Protein AF-0000000070182752 (afdb_homodimer)

Sequence (176 aa):
MNLAELREEIETIDREIVEKIAQRTYVADTIAQVKSEKGLPTTDEQQEQAVMDRAGDNAEQFDVDANLVKAVFRLLIELNKVEQRESRMNLAELREEIETIDREIVEKIAQRTYVADTIAQVKSEKGLPTTDEQQEQAVMDRAGDNAEQFDVDANLVKAVFRLLIELNKVEQRESR

Foldseek 3Di:
DDPVVVVVVVVVVVVVVVVVLVVVLVVLVVVLVVCVVVVHDSDDPVVLVVVLVVQQVVCVVVVHDSVVSSVVSVVSVVVSSVVSVVVD/DDPVVVVVVVVVVVVVVVVVLVVVLVVLLVVLVVCVVVVHDSDDPVVLVVVLVVQQVVCVVVVHDSVVSSVVSVVSVVVSSVVSVVVD

Solvent-accessible surface area (backbone atoms only — not comparable to full-atom values): 9503 Å² total; per-residue (Å²): 133,55,72,69,58,50,50,50,50,44,52,54,40,50,49,53,38,50,50,37,51,29,52,41,50,51,5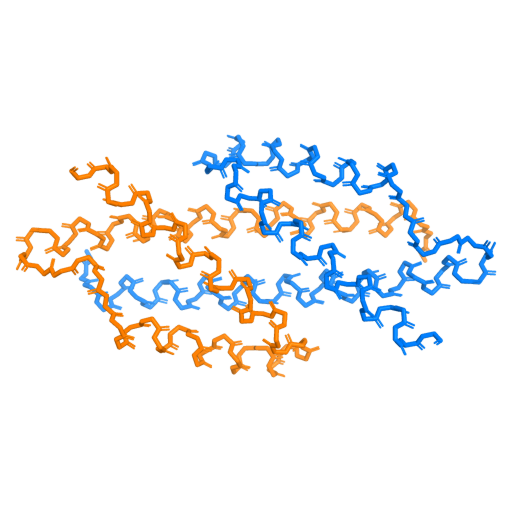1,52,51,50,50,46,52,55,26,54,75,69,72,42,68,85,75,50,68,68,57,51,49,50,51,48,52,47,34,39,54,45,15,59,75,55,71,35,61,39,68,60,42,37,52,49,51,52,48,53,54,51,55,50,50,53,50,54,57,67,73,101,134,52,72,70,58,51,50,50,50,45,51,53,39,50,49,52,40,50,48,38,51,31,51,40,49,52,51,51,52,51,49,46,50,54,26,52,76,69,73,43,68,84,75,48,71,68,59,52,49,51,51,47,52,48,35,38,54,45,16,59,74,55,72,35,62,37,67,61,44,37,52,49,50,52,50,53,54,51,55,50,50,54,52,53,57,68,72,99

Radius of gyration: 17.12 Å; Cα contacts (8 Å, |Δi|>4): 154; chains: 2; bounding box: 24×56×33 Å

Nearest PDB structures (foldseek):
  5vht-assembly1_B  TM=9.369E-01  e=2.497E-04  Escherichia coli K-12
  3rmi-assembly1_A-2  TM=9.359E-01  e=8.567E-03  Bartonella henselae str. Houston-1
  2gtv-assembly1_X  TM=7.267E-01  e=3.426E-03  Methanocaldococcus jannaschii
  8pni-assembly1_B  TM=8.520E-01  e=2.442E-02  Pseudomonas aeruginosa
  8cq6-assembly1_A  TM=9.284E-01  e=4.123E-02  Duganella sacchari

Organism: NCBI:txid2841257

Secondary structure (DSSP, 8-state):
--HHHHHHHHHHHHHHHHHHHHHHHHHHHHHHHHHHHHT--S--HHHHHHHHHHHHHHHHHTT--HHHHHHHHHHHHHHHHHHHHHH-/--HHHHHHHHHHHHHHHHHHHHHHHHHHHHHHHHHHHHT--S--HHHHHHHHHHHHHHHHHTT--HHHHHHHHHHHHHHHHHHHHHH-

InterPro domains:
  IPR002701 Chorismate mutase II, prokaryotic-type [PF01817] (6-84)
  IPR002701 Chorismate mutase II, prokaryotic-type [PS51168] (1-88)
  IPR002701 Chorismate mutase II, prokaryotic-type [SM00830] (7-87)
  IPR036263 Chorismate mutase type II superfamily [SSF48600] (2-86)
  IPR036979 Chorismate mutase domain superfamily [G3DSA:1.20.59.10] (1-88)
  IPR051331 Chorismate mutase-related enzymes [PTHR38041] (2-86)

Structure (mmCIF, N/CA/C/O backbone):
data_AF-0000000070182752-model_v1
#
loop_
_entity.id
_entity.type
_entity.pdbx_description
1 polymer 'Chorismate mutase'
#
loop_
_atom_site.group_PDB
_atom_site.id
_atom_site.type_symbol
_atom_site.label_atom_id
_atom_site.label_alt_id
_atom_site.label_comp_id
_atom_site.label_asym_id
_atom_site.label_entity_id
_atom_site.label_seq_id
_atom_site.pdbx_PDB_ins_code
_atom_site.Cartn_x
_atom_site.Cartn_y
_atom_site.Cartn_z
_atom_site.occupancy
_atom_site.B_iso_or_equiv
_atom_site.auth_seq_id
_atom_site.auth_comp_id
_atom_site.auth_asym_id
_atom_site.auth_atom_id
_atom_site.pdbx_PDB_model_num
ATOM 1 N N . MET A 1 1 ? 9.375 22.906 7.086 1 80.38 1 MET A N 1
ATOM 2 C CA . MET A 1 1 ? 8.844 22.547 5.773 1 80.38 1 MET A CA 1
ATOM 3 C C . MET A 1 1 ? 7.457 23.141 5.566 1 80.38 1 MET A C 1
ATOM 5 O O . MET A 1 1 ? 6.688 23.281 6.52 1 80.38 1 MET A O 1
ATOM 9 N N . ASN A 1 2 ? 7.246 23.562 4.332 1 93.12 2 ASN A N 1
ATOM 10 C CA . ASN A 1 2 ? 5.918 24.109 4.066 1 93.12 2 ASN A CA 1
ATOM 11 C C . ASN A 1 2 ? 4.996 23.047 3.455 1 93.12 2 ASN A C 1
ATOM 13 O O . ASN A 1 2 ? 5.41 21.922 3.229 1 93.12 2 ASN A O 1
ATOM 17 N N . LEU A 1 3 ? 3.781 23.422 3.299 1 95.81 3 LEU A N 1
ATOM 18 C CA . LEU A 1 3 ? 2.74 22.5 2.873 1 95.81 3 LEU A CA 1
ATOM 19 C C . LEU A 1 3 ? 3.074 21.891 1.514 1 95.81 3 LEU A C 1
ATOM 21 O O . LEU A 1 3 ? 2.912 20.688 1.309 1 95.81 3 LEU A O 1
ATOM 25 N N . ALA A 1 4 ? 3.627 22.672 0.62 1 96.06 4 ALA A N 1
ATOM 26 C CA . ALA A 1 4 ? 3.975 22.219 -0.723 1 96.06 4 ALA A CA 1
ATOM 27 C C . ALA A 1 4 ? 5.082 21.172 -0.674 1 96.06 4 ALA A C 1
ATOM 29 O O . ALA A 1 4 ? 5.035 20.172 -1.401 1 96.06 4 ALA A O 1
ATOM 30 N N . GLU A 1 5 ? 6.039 21.359 0.149 1 97.94 5 GLU A N 1
ATOM 31 C CA . GLU A 1 5 ? 7.152 20.422 0.312 1 97.94 5 GLU A CA 1
ATOM 32 C C . GLU A 1 5 ? 6.684 19.094 0.902 1 97.94 5 GLU A C 1
ATOM 34 O O . GLU A 1 5 ? 7.164 18.031 0.506 1 97.94 5 GLU A O 1
ATOM 39 N N . LEU A 1 6 ? 5.766 19.156 1.803 1 98.12 6 LEU A N 1
ATOM 40 C CA . LEU A 1 6 ? 5.219 17.953 2.424 1 98.12 6 LEU A CA 1
ATOM 41 C C . LEU A 1 6 ? 4.398 17.156 1.42 1 98.12 6 LEU A C 1
ATOM 43 O O . LEU A 1 6 ? 4.477 15.922 1.395 1 98.12 6 LEU A O 1
ATOM 47 N N . ARG A 1 7 ? 3.727 17.875 0.6 1 97.81 7 ARG A N 1
ATOM 48 C CA . ARG A 1 7 ? 2.945 17.203 -0.433 1 97.81 7 ARG A CA 1
ATOM 49 C C . ARG A 1 7 ? 3.855 16.531 -1.454 1 97.81 7 ARG A C 1
ATOM 51 O O . ARG A 1 7 ?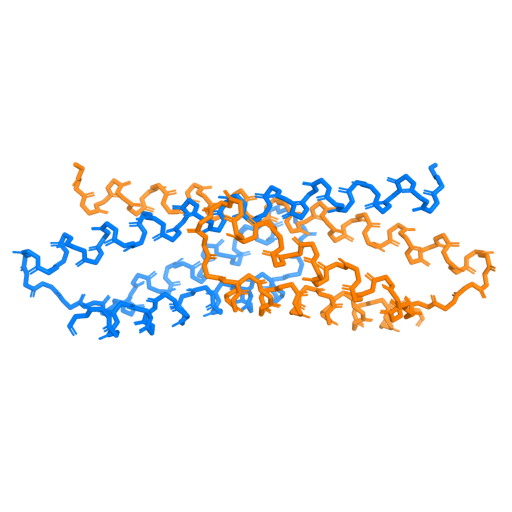 3.543 15.445 -1.948 1 97.81 7 ARG A O 1
ATOM 58 N N . GLU A 1 8 ? 4.914 17.141 -1.724 1 98.25 8 GLU A N 1
ATOM 59 C CA . GLU A 1 8 ? 5.891 16.531 -2.625 1 98.25 8 GLU A CA 1
ATOM 60 C C . GLU A 1 8 ? 6.48 15.266 -2.021 1 98.25 8 GLU A C 1
ATOM 62 O O . GLU A 1 8 ? 6.738 14.289 -2.736 1 98.25 8 GLU A O 1
ATOM 67 N N . GLU A 1 9 ? 6.699 15.312 -0.763 1 98.5 9 GLU A N 1
ATOM 68 C CA . GLU A 1 9 ? 7.191 14.117 -0.079 1 98.5 9 GLU A CA 1
ATOM 69 C C . GLU A 1 9 ? 6.176 12.984 -0.155 1 98.5 9 GLU A C 1
ATOM 71 O O . GLU A 1 9 ? 6.543 11.836 -0.417 1 98.5 9 GLU A O 1
ATOM 76 N N . ILE A 1 10 ? 4.887 13.297 0.035 1 98.5 10 ILE A N 1
ATOM 77 C CA . ILE A 1 10 ? 3.824 12.305 -0.087 1 98.5 10 ILE A CA 1
ATOM 78 C C . ILE A 1 10 ? 3.811 11.734 -1.504 1 98.5 10 ILE A C 1
ATOM 80 O O . ILE A 1 10 ? 3.662 10.523 -1.691 1 98.5 10 ILE A O 1
ATOM 84 N N . GLU A 1 11 ? 4.031 12.602 -2.473 1 98.62 11 GLU A N 1
ATOM 85 C CA . GLU A 1 11 ? 4.031 12.156 -3.861 1 98.62 11 GLU A CA 1
ATOM 86 C C . GLU A 1 11 ? 5.148 11.148 -4.113 1 98.62 11 GLU A C 1
ATOM 88 O O . GLU A 1 11 ? 4.938 10.141 -4.797 1 98.62 11 GLU A O 1
ATOM 93 N N . THR A 1 12 ? 6.262 11.438 -3.572 1 9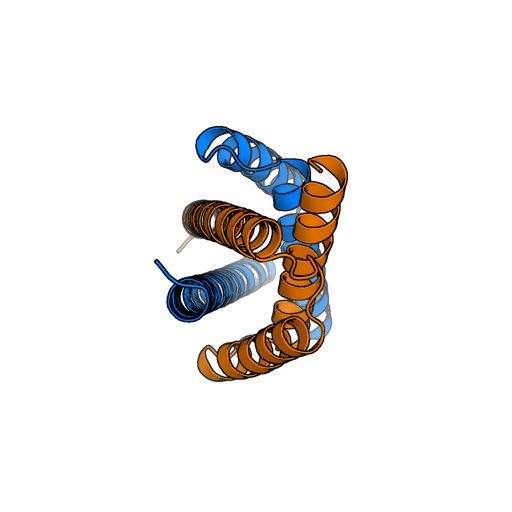8.81 12 THR A N 1
ATOM 94 C CA . THR A 1 12 ? 7.402 10.547 -3.727 1 98.81 12 THR A CA 1
ATOM 95 C C . THR A 1 12 ? 7.133 9.203 -3.051 1 98.81 12 THR A C 1
ATOM 97 O O . THR A 1 12 ? 7.367 8.148 -3.643 1 98.81 12 THR A O 1
ATOM 100 N N . ILE A 1 13 ? 6.617 9.227 -1.879 1 98.81 13 ILE A N 1
ATOM 101 C CA . ILE A 1 13 ? 6.324 8.016 -1.12 1 98.81 13 ILE A CA 1
ATOM 102 C C . ILE A 1 13 ? 5.246 7.211 -1.835 1 98.81 13 ILE A C 1
ATOM 104 O O . ILE A 1 13 ? 5.344 5.984 -1.938 1 98.81 13 ILE A O 1
ATOM 108 N N . ASP A 1 14 ? 4.238 7.934 -2.35 1 98.88 14 ASP A N 1
ATOM 109 C CA . ASP A 1 14 ? 3.15 7.273 -3.062 1 98.88 14 ASP A CA 1
ATOM 110 C C . ASP A 1 14 ? 3.674 6.496 -4.27 1 98.88 14 ASP A C 1
ATOM 112 O O . ASP A 1 14 ? 3.256 5.359 -4.512 1 98.88 14 ASP A O 1
ATOM 116 N N . ARG A 1 15 ? 4.578 7.102 -4.965 1 98.81 15 ARG A N 1
ATOM 117 C CA . ARG A 1 15 ? 5.164 6.43 -6.121 1 98.81 15 ARG A CA 1
ATOM 118 C C . ARG A 1 15 ? 5.902 5.164 -5.707 1 98.81 15 ARG A C 1
ATOM 120 O O . ARG A 1 15 ? 5.797 4.133 -6.371 1 98.81 15 ARG A O 1
ATOM 127 N N . GLU A 1 16 ? 6.574 5.219 -4.633 1 98.88 16 GLU A N 1
ATOM 128 C CA . GLU A 1 16 ? 7.32 4.07 -4.129 1 98.88 16 GLU A CA 1
ATOM 129 C C . GLU A 1 16 ? 6.383 2.955 -3.684 1 98.88 16 GLU A C 1
ATOM 131 O O . GLU A 1 16 ? 6.672 1.774 -3.881 1 98.88 16 GLU A O 1
ATOM 136 N N . ILE A 1 17 ? 5.273 3.348 -3.094 1 98.88 17 ILE A N 1
ATOM 137 C CA . ILE A 1 17 ? 4.277 2.365 -2.68 1 98.88 17 ILE A CA 1
ATOM 138 C C . ILE A 1 17 ? 3.729 1.638 -3.904 1 98.88 17 ILE A C 1
ATOM 140 O O . ILE A 1 17 ? 3.643 0.408 -3.918 1 98.88 17 ILE A O 1
ATOM 144 N N . VAL A 1 18 ? 3.426 2.381 -4.945 1 98.88 18 VAL A N 1
ATOM 145 C CA . VAL A 1 18 ? 2.877 1.771 -6.152 1 98.88 18 VAL A CA 1
ATOM 146 C C . VAL A 1 18 ? 3.912 0.841 -6.777 1 98.88 18 VAL A C 1
ATOM 148 O O . VAL A 1 18 ? 3.572 -0.241 -7.262 1 98.88 18 VAL A O 1
ATOM 151 N N . GLU A 1 19 ? 5.18 1.271 -6.766 1 98.88 19 GLU A N 1
ATOM 152 C CA . GLU A 1 19 ? 6.258 0.435 -7.281 1 98.88 19 GLU A CA 1
ATOM 153 C C . GLU A 1 19 ? 6.324 -0.9 -6.543 1 98.88 19 GLU A C 1
ATOM 155 O O . GLU A 1 19 ? 6.473 -1.953 -7.168 1 98.88 19 GLU A O 1
ATOM 160 N N . LYS A 1 20 ? 6.18 -0.881 -5.246 1 98.81 20 LYS A N 1
ATOM 161 C CA . LYS A 1 20 ? 6.227 -2.104 -4.449 1 98.81 20 LYS A CA 1
ATOM 162 C C . LYS A 1 20 ? 4.984 -2.959 -4.684 1 98.81 20 LYS A C 1
ATOM 164 O O . LYS A 1 20 ? 5.07 -4.188 -4.73 1 98.81 20 LYS A O 1
ATOM 169 N N . ILE A 1 21 ? 3.846 -2.318 -4.898 1 98.69 21 ILE A N 1
ATOM 170 C CA . ILE A 1 21 ? 2.619 -3.051 -5.195 1 98.69 21 ILE A CA 1
ATOM 171 C C . ILE A 1 21 ? 2.758 -3.766 -6.539 1 98.69 21 ILE A C 1
ATOM 173 O O . ILE A 1 21 ? 2.328 -4.91 -6.688 1 98.69 21 ILE A O 1
ATOM 177 N N . ALA A 1 22 ? 3.387 -3.09 -7.473 1 98.38 22 ALA A N 1
ATOM 178 C CA . ALA A 1 22 ? 3.625 -3.695 -8.781 1 98.38 22 ALA A CA 1
ATOM 179 C C . ALA A 1 22 ? 4.551 -4.902 -8.664 1 98.38 22 ALA A C 1
ATOM 181 O O . ALA A 1 22 ? 4.281 -5.957 -9.25 1 98.38 22 ALA A O 1
ATOM 182 N N . GLN A 1 23 ? 5.605 -4.727 -7.91 1 98.5 23 GLN A N 1
ATOM 183 C CA . GLN A 1 23 ? 6.527 -5.832 -7.68 1 98.5 23 GLN A CA 1
ATOM 184 C C . GLN A 1 23 ? 5.82 -7.008 -7.016 1 98.5 23 GLN A C 1
ATOM 186 O O . GLN A 1 23 ? 5.996 -8.156 -7.43 1 98.5 23 GLN A O 1
ATOM 191 N N . ARG A 1 24 ? 5.031 -6.723 -6.055 1 98.38 24 ARG A N 1
ATOM 192 C CA . ARG A 1 24 ? 4.293 -7.766 -5.344 1 98.38 24 ARG A CA 1
ATOM 193 C C . ARG A 1 24 ? 3.35 -8.5 -6.285 1 98.38 24 ARG A C 1
ATOM 195 O O . ARG A 1 24 ? 3.221 -9.727 -6.207 1 98.38 24 ARG A O 1
ATOM 202 N N . THR A 1 25 ? 2.674 -7.73 -7.031 1 97.25 25 THR A N 1
ATOM 203 C CA . THR A 1 25 ? 1.725 -8.305 -7.984 1 97.25 25 THR A CA 1
ATOM 204 C C . THR A 1 25 ? 2.43 -9.242 -8.953 1 97.25 25 THR A C 1
ATOM 206 O O . THR A 1 25 ? 1.927 -10.328 -9.25 1 97.25 25 THR A O 1
ATOM 209 N N . TYR A 1 26 ? 3.561 -8.805 -9.406 1 97 26 TYR A N 1
ATOM 210 C CA . TYR A 1 26 ? 4.344 -9.633 -10.312 1 97 26 TYR A CA 1
ATOM 211 C C . TYR A 1 26 ? 4.734 -10.945 -9.656 1 97 26 TYR A C 1
ATOM 213 O O . TYR A 1 26 ? 4.566 -12.023 -10.242 1 97 26 TYR A O 1
ATOM 221 N N . VAL A 1 27 ? 5.234 -10.891 -8.492 1 97.94 27 VAL A N 1
ATOM 222 C CA . VAL A 1 27 ? 5.656 -12.086 -7.77 1 97.94 27 VAL A CA 1
ATOM 223 C C . VAL A 1 27 ? 4.441 -12.961 -7.469 1 97.94 27 VAL A C 1
ATOM 225 O O . VAL A 1 27 ? 4.512 -14.188 -7.582 1 97.94 27 VAL A O 1
ATOM 228 N N . ALA A 1 28 ? 3.346 -12.391 -7.086 1 96.88 28 ALA A N 1
ATOM 229 C CA . ALA A 1 28 ? 2.119 -13.133 -6.809 1 96.88 28 ALA A CA 1
ATOM 230 C C . ALA A 1 28 ? 1.632 -13.867 -8.047 1 96.88 28 ALA A C 1
ATOM 232 O O . ALA A 1 28 ? 1.176 -15.016 -7.961 1 96.88 28 ALA A O 1
ATOM 233 N N . ASP A 1 29 ? 1.749 -13.234 -9.172 1 95.31 29 ASP A N 1
ATOM 234 C CA . ASP A 1 29 ? 1.388 -13.883 -10.43 1 95.31 29 ASP A CA 1
ATOM 235 C C . ASP A 1 29 ? 2.283 -15.086 -10.711 1 95.31 29 ASP A C 1
ATOM 237 O O . ASP A 1 29 ? 1.812 -16.109 -11.195 1 95.31 29 ASP A O 1
ATOM 241 N N . THR A 1 30 ? 3.541 -14.906 -10.406 1 96.75 30 THR A N 1
ATOM 242 C CA . THR A 1 30 ? 4.484 -16 -10.578 1 96.75 30 THR A CA 1
ATOM 243 C C . THR A 1 30 ? 4.133 -17.156 -9.656 1 96.75 30 THR A C 1
ATOM 245 O O . THR A 1 30 ? 4.207 -18.328 -10.055 1 96.75 30 THR A O 1
ATOM 248 N N . ILE A 1 31 ? 3.711 -16.875 -8.469 1 97 31 ILE A N 1
ATOM 249 C CA . ILE A 1 31 ? 3.285 -17.906 -7.52 1 97 31 ILE A CA 1
ATOM 250 C C . ILE A 1 31 ? 2.074 -18.641 -8.07 1 97 31 ILE A C 1
ATOM 252 O O . ILE A 1 31 ? 2.014 -19.875 -8.008 1 97 31 ILE A O 1
ATOM 256 N N . ALA A 1 32 ? 1.146 -17.953 -8.625 1 95 32 ALA A N 1
ATOM 257 C CA . ALA A 1 32 ? -0.046 -18.547 -9.211 1 95 32 ALA A CA 1
ATOM 258 C C . ALA A 1 32 ? 0.326 -19.531 -10.32 1 95 32 ALA A C 1
ATOM 260 O O . ALA A 1 32 ? -0.25 -20.609 -10.422 1 95 32 ALA A O 1
ATOM 261 N N . GLN A 1 33 ? 1.313 -19.141 -11.094 1 94.94 33 GLN A N 1
ATOM 262 C CA . GLN A 1 33 ? 1.767 -19.984 -12.195 1 94.94 33 GLN A CA 1
ATOM 263 C C . GLN A 1 33 ? 2.424 -21.266 -11.672 1 94.94 33 GLN A C 1
ATOM 265 O O . GLN A 1 33 ? 2.168 -22.359 -12.188 1 94.94 33 GLN A O 1
ATOM 270 N N . VAL A 1 34 ? 3.248 -21.078 -10.727 1 95.69 34 VAL A N 1
ATOM 271 C CA . VAL A 1 34 ? 3.932 -22.219 -10.125 1 95.69 34 VAL A CA 1
ATOM 272 C C . VAL A 1 34 ? 2.904 -23.188 -9.539 1 95.69 34 VAL A C 1
ATOM 274 O O . VAL A 1 34 ? 3.014 -24.406 -9.711 1 95.69 34 VAL A O 1
ATOM 277 N N . LYS A 1 35 ? 1.909 -22.703 -8.859 1 95.06 35 LYS A N 1
ATOM 278 C CA . LYS A 1 35 ? 0.862 -23.516 -8.266 1 95.06 35 LYS A CA 1
ATOM 279 C C . LYS A 1 35 ? 0.079 -24.266 -9.344 1 95.06 35 LYS A C 1
ATOM 281 O O . LYS A 1 35 ? -0.216 -25.453 -9.188 1 95.06 35 LYS A O 1
ATOM 286 N N . SER A 1 36 ? -0.181 -23.516 -10.344 1 93.94 36 SER A N 1
ATOM 287 C CA . SER A 1 36 ? -0.903 -24.125 -11.453 1 93.94 36 SER A CA 1
ATOM 288 C C . SER A 1 36 ? -0.123 -25.297 -12.047 1 93.94 36 SER A C 1
ATOM 290 O O . SER A 1 36 ? -0.684 -26.375 -12.273 1 93.94 36 SER A O 1
ATOM 292 N N . GLU A 1 37 ? 1.093 -25.141 -12.195 1 95.12 37 GLU A N 1
ATOM 293 C CA . GLU A 1 37 ? 1.961 -26.156 -12.781 1 95.12 37 GLU A CA 1
ATOM 294 C C . GLU A 1 37 ? 2.061 -27.375 -11.875 1 95.12 37 GLU 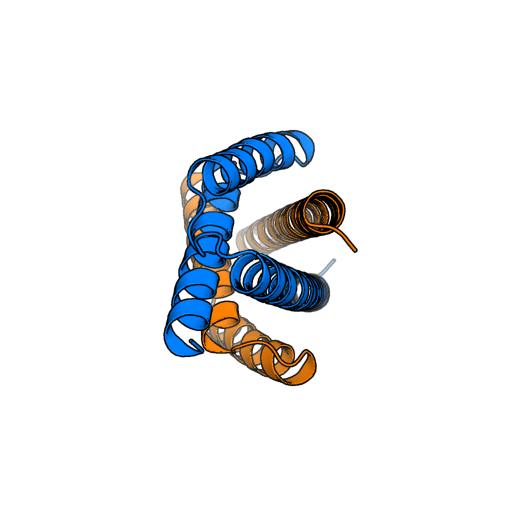A C 1
ATOM 296 O O . GLU A 1 37 ? 2.211 -28.5 -12.352 1 95.12 37 GLU A O 1
ATOM 301 N N . LYS A 1 38 ? 1.862 -27.156 -10.641 1 95.62 38 LYS A N 1
ATOM 302 C CA . LYS A 1 38 ? 2.014 -28.234 -9.664 1 95.62 38 LYS A CA 1
ATOM 303 C C . LYS A 1 38 ? 0.657 -28.781 -9.234 1 95.62 38 LYS A C 1
ATOM 305 O O . LYS A 1 38 ? 0.579 -29.641 -8.352 1 95.62 38 LYS A O 1
ATOM 310 N N . GLY A 1 39 ? -0.402 -28.172 -9.695 1 95.12 39 GLY A N 1
ATOM 311 C CA . GLY A 1 39 ? -1.748 -28.625 -9.375 1 95.12 39 GLY A CA 1
ATOM 312 C C . GLY A 1 39 ? -2.223 -28.172 -8.008 1 95.12 39 GLY A C 1
ATOM 313 O O . GLY A 1 39 ? -3.055 -28.828 -7.379 1 95.12 39 GLY A O 1
ATOM 314 N N . LEU A 1 40 ? -1.584 -27.094 -7.559 1 93.38 40 LEU A N 1
ATOM 315 C CA . LEU A 1 40 ? -1.963 -26.531 -6.27 1 93.38 40 LEU A CA 1
ATOM 316 C C . LEU A 1 40 ? -3.068 -25.484 -6.434 1 93.38 40 LEU A C 1
ATOM 318 O O . LEU A 1 40 ? -3.164 -24.828 -7.477 1 93.38 40 LEU A O 1
ATOM 322 N N . PRO A 1 41 ? -3.824 -25.375 -5.418 1 93.12 41 PRO A N 1
ATOM 323 C CA . PRO A 1 41 ? -4.887 -24.359 -5.488 1 93.12 41 PRO A CA 1
ATOM 324 C C . PRO A 1 41 ? -4.348 -22.938 -5.457 1 93.12 41 PRO A C 1
ATOM 326 O O . PRO A 1 41 ? -3.318 -22.672 -4.832 1 93.12 41 PRO A O 1
ATOM 329 N N . THR A 1 42 ? -5.051 -22.047 -6.074 1 89.94 42 THR A N 1
ATOM 330 C CA . THR A 1 42 ? -4.707 -20.641 -6.086 1 89.94 42 THR A CA 1
ATOM 331 C C . THR A 1 42 ? -4.805 -20.047 -4.684 1 89.94 42 THR A C 1
ATOM 333 O O . THR A 1 42 ? -3.902 -19.328 -4.242 1 89.94 42 THR A O 1
ATOM 336 N N . THR A 1 43 ? -5.934 -20.484 -4.059 1 91.94 43 THR A N 1
ATOM 337 C CA . THR A 1 43 ? -6.141 -19.984 -2.703 1 91.94 43 THR A CA 1
ATOM 338 C C . THR A 1 43 ? -5.355 -20.812 -1.695 1 91.94 43 THR A C 1
ATOM 340 O O . THR A 1 43 ? -5.281 -22.047 -1.819 1 91.94 43 THR A O 1
ATOM 343 N N . ASP A 1 44 ? -4.664 -20.047 -0.776 1 94.38 44 ASP A N 1
ATOM 344 C CA . ASP A 1 44 ? -3.92 -20.656 0.325 1 94.38 44 ASP A CA 1
ATOM 345 C C . ASP A 1 44 ? -4.199 -19.922 1.64 1 94.38 44 ASP A C 1
ATOM 347 O O . ASP A 1 44 ? -3.516 -18.969 1.979 1 94.38 44 ASP A O 1
ATOM 351 N N . GLU A 1 45 ? -5.137 -20.453 2.375 1 95.88 45 GLU A N 1
ATOM 352 C CA . GLU A 1 45 ? -5.629 -19.781 3.572 1 95.88 45 GLU A CA 1
ATOM 353 C C . GLU A 1 45 ? -4.527 -19.641 4.621 1 95.88 45 GLU A C 1
ATOM 355 O O . GLU A 1 45 ? -4.453 -18.641 5.328 1 95.88 45 GLU A O 1
ATOM 360 N N . GLN A 1 46 ? -3.734 -20.641 4.68 1 97.25 46 GLN A N 1
ATOM 361 C CA . GLN A 1 46 ? -2.641 -20.594 5.645 1 97.25 46 GLN A CA 1
ATOM 362 C C . GLN A 1 46 ? -1.627 -19.516 5.281 1 97.25 46 GLN A C 1
ATOM 364 O O . GLN A 1 46 ? -1.149 -18.781 6.152 1 97.25 46 GLN A O 1
ATOM 369 N N . GLN A 1 47 ? -1.349 -19.422 3.992 1 97.19 47 GLN A N 1
ATOM 370 C CA . GLN A 1 47 ? -0.422 -18.391 3.529 1 97.19 47 GLN A CA 1
ATOM 371 C C . GLN A 1 47 ? -1.016 -17 3.707 1 97.19 47 GLN A C 1
ATOM 373 O O . GLN A 1 47 ? -0.316 -16.078 4.109 1 97.19 47 GLN A O 1
ATOM 378 N N . GLU A 1 48 ? -2.307 -16.844 3.467 1 97.62 48 GLU A N 1
ATOM 379 C CA . GLU A 1 48 ? -2.973 -15.562 3.643 1 97.62 48 GLU A CA 1
ATOM 380 C C . GLU A 1 48 ? -2.939 -15.117 5.102 1 97.62 48 GLU A C 1
ATOM 382 O O . GLU A 1 48 ? -2.68 -13.953 5.395 1 97.62 48 GLU A O 1
ATOM 387 N N . GLN A 1 49 ? -3.152 -16.078 5.953 1 98.06 49 GLN A N 1
ATOM 388 C CA . GLN A 1 49 ? -3.088 -15.781 7.379 1 98.06 49 GLN A CA 1
ATOM 389 C C . GLN A 1 49 ? -1.677 -15.375 7.789 1 98.06 49 GLN A C 1
ATOM 391 O O . GLN A 1 49 ? -1.5 -14.445 8.586 1 98.06 49 GLN A O 1
ATOM 396 N N . ALA A 1 50 ? -0.722 -16.016 7.27 1 98.44 50 ALA A N 1
ATOM 397 C CA . ALA A 1 50 ? 0.669 -15.68 7.562 1 98.44 50 ALA A CA 1
ATOM 398 C C . ALA A 1 50 ? 0.998 -14.2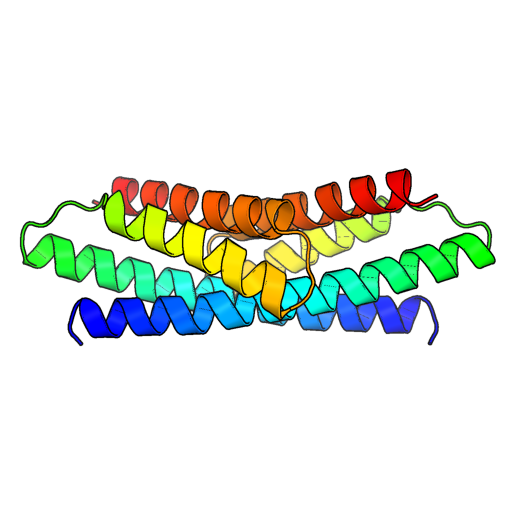58 7.117 1 98.44 50 ALA A C 1
ATOM 400 O O . ALA A 1 50 ? 1.693 -13.523 7.82 1 98.44 50 ALA A O 1
ATOM 401 N N . VAL A 1 51 ? 0.473 -13.875 5.934 1 98.44 51 VAL A N 1
ATOM 402 C CA . VAL A 1 51 ? 0.67 -12.523 5.422 1 98.44 51 VAL A CA 1
ATOM 403 C C . VAL A 1 51 ? 0.029 -11.516 6.371 1 98.44 51 VAL A C 1
ATOM 405 O O . VAL A 1 51 ? 0.635 -10.492 6.707 1 98.44 51 VAL A O 1
ATOM 408 N N . MET A 1 52 ? -1.124 -11.82 6.828 1 98.44 52 MET A N 1
ATOM 409 C CA . MET A 1 52 ? -1.843 -10.922 7.727 1 98.44 52 MET A CA 1
ATOM 410 C C . MET A 1 52 ? -1.117 -10.789 9.062 1 98.44 52 MET A C 1
ATOM 412 O O . MET A 1 52 ? -1.032 -9.695 9.617 1 98.44 52 MET A O 1
ATOM 416 N N . ASP A 1 53 ? -0.619 -11.914 9.555 1 98.56 53 ASP A N 1
ATOM 417 C CA . ASP A 1 53 ? 0.141 -11.891 10.797 1 98.56 53 ASP A CA 1
ATOM 418 C C . ASP A 1 53 ? 1.401 -11.039 10.656 1 98.56 53 ASP A C 1
ATOM 420 O O . ASP A 1 53 ? 1.69 -10.203 11.516 1 98.56 53 ASP A O 1
ATOM 424 N N . ARG A 1 54 ? 2.082 -11.148 9.609 1 98.56 54 ARG A N 1
ATOM 425 C CA . ARG A 1 54 ? 3.297 -10.375 9.375 1 98.56 54 ARG A CA 1
ATOM 426 C C . ARG A 1 54 ? 2.98 -8.898 9.18 1 98.56 54 ARG A C 1
ATOM 428 O O . ARG A 1 54 ? 3.762 -8.031 9.578 1 98.56 54 ARG A O 1
ATOM 435 N N . ALA A 1 55 ? 1.822 -8.688 8.516 1 98.56 55 ALA A N 1
ATOM 436 C CA . ALA A 1 55 ? 1.377 -7.305 8.367 1 98.56 55 ALA A CA 1
ATOM 437 C C . ALA A 1 55 ? 1.243 -6.621 9.727 1 98.56 55 ALA A C 1
ATOM 439 O O . ALA A 1 55 ? 1.673 -5.48 9.898 1 98.56 55 ALA A O 1
ATOM 440 N N . GLY A 1 56 ? 0.672 -7.352 10.641 1 98.31 56 GLY A N 1
ATOM 441 C CA . GLY A 1 56 ? 0.561 -6.84 11.992 1 98.31 56 GLY A CA 1
ATOM 442 C C . GLY A 1 56 ? 1.905 -6.605 12.656 1 98.31 56 GLY A C 1
ATOM 443 O O . GLY A 1 56 ? 2.127 -5.559 13.266 1 98.31 56 GLY A O 1
ATOM 444 N N . ASP A 1 57 ? 2.812 -7.562 12.516 1 98.69 57 ASP A N 1
ATOM 445 C CA . ASP A 1 57 ? 4.156 -7.453 13.078 1 98.69 57 ASP A CA 1
ATOM 446 C C . ASP A 1 57 ? 4.902 -6.258 12.484 1 98.69 57 ASP A C 1
ATOM 448 O O . ASP A 1 57 ? 5.559 -5.512 13.203 1 98.69 57 ASP A O 1
ATOM 452 N N . ASN A 1 58 ? 4.793 -6.07 11.195 1 98.69 58 ASN A N 1
ATOM 453 C CA . ASN A 1 58 ? 5.434 -4.945 10.523 1 98.69 58 ASN A CA 1
ATOM 454 C C . ASN A 1 58 ? 4.855 -3.611 10.992 1 98.69 58 ASN A C 1
ATOM 456 O O . ASN A 1 58 ? 5.59 -2.639 11.164 1 98.69 58 ASN A O 1
ATOM 460 N N . ALA A 1 59 ? 3.5 -3.621 11.141 1 98.44 59 ALA A N 1
ATOM 461 C CA . ALA A 1 59 ? 2.855 -2.404 11.625 1 98.44 59 ALA A CA 1
ATOM 462 C C . ALA A 1 59 ? 3.441 -1.971 12.969 1 98.44 59 ALA A C 1
ATOM 464 O O . ALA A 1 59 ? 3.705 -0.785 13.18 1 98.44 59 ALA A O 1
ATOM 465 N N . GLU A 1 60 ? 3.629 -2.926 13.828 1 98.19 60 GLU A N 1
ATOM 466 C CA . GLU A 1 60 ? 4.227 -2.656 15.133 1 98.19 60 GLU A CA 1
ATOM 467 C C . GLU A 1 60 ? 5.664 -2.17 14.992 1 98.19 60 GLU A C 1
ATOM 469 O O . GLU A 1 60 ? 6.062 -1.197 15.633 1 98.19 60 GLU A O 1
ATOM 474 N N . GLN A 1 61 ? 6.391 -2.762 14.227 1 98.38 61 GLN A N 1
ATOM 475 C CA . GLN A 1 61 ? 7.805 -2.449 14.031 1 98.38 61 GLN A CA 1
ATOM 476 C C . GLN A 1 61 ? 7.984 -1.023 13.516 1 98.38 61 GLN A C 1
ATOM 478 O O . GLN A 1 61 ? 8.93 -0.332 13.906 1 98.38 61 GLN A O 1
ATOM 483 N N . PHE A 1 62 ? 7.094 -0.63 12.625 1 98.38 62 PHE A N 1
ATOM 484 C CA . PHE A 1 62 ? 7.25 0.68 12 1 98.38 62 PHE A CA 1
ATOM 485 C C . PHE A 1 62 ? 6.359 1.712 12.68 1 98.38 62 PHE A C 1
ATOM 487 O O . PHE A 1 62 ? 6.238 2.844 12.203 1 98.38 62 PHE A O 1
ATOM 494 N N . ASP A 1 63 ? 5.66 1.316 13.727 1 96.88 63 ASP A N 1
ATOM 495 C CA . ASP A 1 63 ? 4.848 2.207 14.547 1 96.88 63 ASP A CA 1
ATOM 496 C C . ASP A 1 63 ? 3.744 2.863 13.719 1 96.88 63 ASP A C 1
ATOM 498 O O . ASP A 1 63 ? 3.6 4.086 13.727 1 96.88 63 ASP A O 1
ATOM 502 N N . VAL A 1 64 ? 3.025 2.018 13 1 96.5 64 VAL A N 1
ATOM 503 C CA . VAL A 1 64 ? 1.852 2.436 12.234 1 96.5 64 VAL A CA 1
ATOM 504 C C . VAL A 1 64 ? 0.651 1.575 12.625 1 96.5 64 VAL A C 1
ATOM 506 O O . VAL A 1 64 ? 0.814 0.463 13.133 1 96.5 64 VAL A O 1
ATOM 509 N N . ASP A 1 65 ? -0.486 2.105 12.539 1 95.19 65 ASP A N 1
ATOM 510 C CA . ASP A 1 65 ? -1.715 1.446 12.977 1 95.19 65 ASP A CA 1
ATOM 511 C C . ASP A 1 65 ? -1.878 0.088 12.297 1 95.19 65 ASP A C 1
ATOM 513 O O . ASP A 1 65 ? -1.908 0.003 11.062 1 95.19 65 ASP A O 1
ATOM 517 N N . ALA A 1 66 ? -2.018 -0.894 13.094 1 96.31 66 ALA A N 1
ATOM 518 C CA . ALA A 1 66 ? -2.096 -2.26 12.578 1 96.31 66 ALA A CA 1
ATOM 519 C C . ALA A 1 66 ? -3.359 -2.461 11.75 1 96.31 66 ALA A C 1
ATOM 521 O O . ALA A 1 66 ? -3.35 -3.205 10.766 1 96.31 66 ALA A O 1
ATOM 522 N N . ASN A 1 67 ? -4.402 -1.842 12.156 1 94.38 67 ASN A N 1
ATOM 523 C CA . ASN A 1 67 ? -5.652 -1.987 11.414 1 94.38 67 ASN A CA 1
ATOM 524 C C . ASN A 1 67 ? -5.543 -1.404 10.008 1 94.38 67 ASN A C 1
ATOM 526 O O . ASN A 1 67 ? -6.078 -1.969 9.055 1 94.38 67 ASN A O 1
ATOM 530 N N . LEU A 1 68 ? -4.836 -0.296 9.922 1 94.94 68 LEU A N 1
ATOM 531 C CA . LEU A 1 68 ? -4.59 0.314 8.617 1 94.94 68 LEU A CA 1
ATOM 532 C C . LEU A 1 68 ? -3.787 -0.621 7.723 1 94.94 68 LEU A C 1
ATOM 534 O O . LEU A 1 68 ? -4.172 -0.876 6.578 1 94.94 68 LEU A O 1
ATOM 538 N N . VAL A 1 69 ? -2.756 -1.142 8.258 1 97.75 69 VAL A N 1
ATOM 539 C CA . VAL A 1 69 ? -1.869 -2.008 7.492 1 97.75 69 VAL A CA 1
ATOM 540 C C . VAL A 1 69 ? -2.615 -3.273 7.074 1 97.75 69 VAL A C 1
ATOM 542 O O . VAL A 1 69 ? -2.572 -3.672 5.91 1 97.75 69 VAL A O 1
ATOM 545 N N . LYS A 1 70 ? -3.381 -3.877 7.98 1 97.81 70 LYS A N 1
ATOM 546 C CA . LYS A 1 70 ? -4.113 -5.105 7.688 1 97.81 70 LYS A CA 1
ATOM 547 C C . LYS A 1 70 ? -5.188 -4.867 6.633 1 97.81 70 LYS A C 1
ATOM 549 O O . LYS A 1 70 ? -5.438 -5.73 5.789 1 97.81 70 LYS A O 1
ATOM 554 N N . ALA A 1 71 ? -5.809 -3.758 6.699 1 96.81 71 ALA A N 1
ATOM 555 C CA . ALA A 1 71 ? -6.816 -3.428 5.691 1 96.81 71 ALA A CA 1
ATOM 556 C C . ALA A 1 71 ? -6.195 -3.342 4.301 1 96.81 71 ALA A C 1
ATOM 558 O O . ALA A 1 71 ? -6.77 -3.828 3.326 1 96.81 71 ALA A O 1
ATOM 559 N N . VAL A 1 72 ? -5.027 -2.74 4.215 1 97.75 72 VAL A N 1
ATOM 560 C CA . VAL A 1 72 ? -4.328 -2.617 2.941 1 97.75 72 VAL A CA 1
ATOM 561 C C . VAL A 1 72 ? -3.98 -4.004 2.408 1 97.75 72 VAL A C 1
ATOM 563 O O . VAL A 1 72 ? -4.23 -4.309 1.238 1 97.75 72 VAL A O 1
ATOM 566 N N . PHE A 1 73 ? -3.496 -4.863 3.244 1 98.38 73 PHE A N 1
ATOM 567 C CA . PHE A 1 73 ? -3.039 -6.164 2.768 1 98.38 73 PHE A CA 1
ATOM 568 C C . PHE A 1 73 ? -4.223 -7.074 2.465 1 98.38 73 PHE A C 1
ATOM 570 O O . PHE A 1 73 ? -4.152 -7.914 1.564 1 98.38 73 PHE A O 1
ATOM 577 N N . ARG A 1 74 ? -5.301 -6.906 3.199 1 96.94 74 ARG A N 1
ATOM 578 C CA . ARG A 1 74 ? -6.516 -7.621 2.828 1 96.94 74 ARG A CA 1
ATOM 579 C C . ARG A 1 74 ? -6.949 -7.262 1.411 1 96.94 74 ARG A C 1
ATOM 581 O O . ARG A 1 74 ? -7.324 -8.141 0.631 1 96.94 74 ARG A O 1
ATOM 588 N N . LEU A 1 75 ? -6.863 -6.027 1.113 1 96.06 75 LEU A N 1
ATOM 589 C CA . LEU A 1 75 ? -7.227 -5.547 -0.215 1 96.06 75 LEU A CA 1
ATOM 590 C C . LEU A 1 75 ? -6.285 -6.109 -1.273 1 96.06 75 LEU A C 1
ATOM 592 O O . LEU A 1 75 ? -6.73 -6.57 -2.326 1 96.06 75 LEU A O 1
ATOM 596 N N . LEU A 1 76 ? -4.965 -6.121 -1.03 1 97 76 LEU A N 1
ATOM 597 C CA . LEU A 1 76 ? -3.977 -6.637 -1.97 1 97 76 LEU A CA 1
ATOM 598 C C . LEU A 1 76 ? -4.203 -8.117 -2.24 1 97 76 LEU A C 1
ATOM 600 O O . LEU A 1 76 ? -4.172 -8.555 -3.393 1 97 76 LEU A O 1
ATOM 604 N N . ILE A 1 77 ? -4.449 -8.844 -1.158 1 96.25 77 ILE A N 1
ATOM 605 C CA . ILE A 1 77 ? -4.668 -10.281 -1.283 1 96.25 77 ILE A CA 1
ATOM 606 C C . ILE A 1 77 ? -5.93 -10.547 -2.107 1 96.25 77 ILE A C 1
ATOM 608 O O . ILE A 1 77 ? -5.902 -11.328 -3.059 1 96.25 77 ILE A O 1
ATOM 612 N N . GLU A 1 78 ? -7.008 -9.812 -1.819 1 93.12 78 GLU A N 1
ATOM 613 C CA . GLU A 1 78 ? -8.297 -10.039 -2.467 1 93.12 78 GLU A CA 1
ATOM 614 C C . GLU A 1 78 ? -8.25 -9.664 -3.945 1 93.12 78 GLU A C 1
ATOM 616 O O . GLU A 1 78 ? -8.727 -10.414 -4.797 1 93.12 78 GLU A O 1
ATOM 621 N N . LEU A 1 79 ? -7.703 -8.57 -4.254 1 88.12 79 LEU A N 1
ATOM 622 C CA . LEU A 1 79 ? -7.684 -8.109 -5.637 1 88.12 79 LEU A CA 1
ATOM 623 C C . LEU A 1 79 ? -6.758 -8.969 -6.484 1 88.12 79 LEU A C 1
ATOM 625 O O . LEU A 1 79 ? -7.035 -9.219 -7.66 1 88.12 79 LEU A O 1
ATOM 629 N N . ASN A 1 80 ? -5.691 -9.5 -5.863 1 88.62 80 ASN A N 1
ATOM 630 C CA . ASN A 1 80 ? -4.824 -10.43 -6.578 1 88.62 80 ASN A CA 1
ATOM 631 C C . ASN A 1 80 ? -5.543 -11.742 -6.879 1 88.62 80 ASN A C 1
ATOM 633 O O . ASN A 1 80 ? -5.406 -12.297 -7.973 1 88.62 80 ASN A O 1
ATOM 637 N N . LYS A 1 81 ? -6.316 -12.203 -5.977 1 89.19 81 LYS A N 1
ATOM 638 C CA . LYS A 1 81 ? -7.07 -13.438 -6.188 1 89.19 81 LYS A CA 1
ATOM 639 C C . LYS A 1 81 ? -8.078 -13.273 -7.32 1 89.19 81 LYS A C 1
ATOM 641 O O . LYS A 1 81 ? -8.25 -14.18 -8.141 1 89.19 81 LYS A O 1
ATOM 646 N N . VAL A 1 82 ? -8.711 -12.164 -7.312 1 86.88 82 VAL A N 1
ATOM 647 C CA . VAL A 1 82 ? -9.719 -11.898 -8.328 1 86.88 82 VAL A CA 1
ATOM 648 C C . VAL A 1 82 ? -9.07 -11.875 -9.711 1 86.88 82 VAL A C 1
ATOM 650 O O . VAL A 1 82 ? -9.578 -12.484 -10.656 1 86.88 82 VAL A O 1
ATOM 653 N N . GLU A 1 83 ? -7.941 -11.281 -9.789 1 83.5 83 GLU A N 1
ATOM 654 C CA . GLU A 1 83 ? -7.211 -11.188 -11.055 1 83.5 83 GLU A CA 1
ATOM 655 C C . GLU A 1 83 ? -6.734 -12.555 -11.516 1 83.5 83 GLU A C 1
ATOM 657 O O . GLU A 1 83 ? -6.781 -12.867 -12.711 1 83.5 83 GLU A O 1
ATOM 662 N N . GLN A 1 84 ? -6.359 -13.367 -10.578 1 83.81 84 GLN A N 1
ATOM 663 C CA . GLN A 1 84 ? -5.84 -14.688 -10.914 1 83.81 84 GLN A CA 1
ATOM 664 C C . GLN A 1 84 ? -6.973 -15.641 -11.281 1 83.81 84 GLN A C 1
ATOM 666 O O . GLN A 1 84 ? -6.777 -16.562 -12.078 1 83.81 84 GLN A O 1
ATOM 671 N N . ARG A 1 85 ? -8.109 -15.391 -10.797 1 79.31 85 ARG A N 1
ATOM 672 C CA . ARG A 1 85 ? -9.258 -16.219 -11.156 1 79.31 85 ARG A CA 1
ATOM 673 C C . ARG A 1 85 ? -9.766 -15.859 -12.555 1 79.31 85 ARG A C 1
ATOM 675 O O . ARG A 1 85 ? -10.195 -16.75 -13.297 1 79.31 85 ARG A O 1
ATOM 682 N N . GLU A 1 86 ? -9.602 -14.594 -12.812 1 77 86 GLU A N 1
ATOM 683 C CA . GLU A 1 86 ? -10.094 -14.141 -14.109 1 77 86 GLU A CA 1
ATOM 684 C C . GLU A 1 86 ? -9.117 -14.516 -15.227 1 77 86 GLU A C 1
ATOM 686 O O . GLU A 1 86 ? -9.523 -14.656 -16.391 1 77 86 GLU A O 1
ATOM 691 N N . SER A 1 87 ? -7.922 -14.602 -14.852 1 67.75 87 SER A N 1
ATOM 692 C CA . SER A 1 87 ? -6.91 -14.906 -15.859 1 67.75 87 SER A CA 1
ATOM 693 C C . SER A 1 87 ? -6.809 -16.406 -16.094 1 67.75 87 SER A C 1
ATOM 695 O O . SER A 1 87 ? -6.234 -16.844 -17.094 1 67.75 87 SER A O 1
ATOM 697 N N . ARG A 1 88 ? -7.402 -17.312 -15.352 1 61.84 88 ARG A N 1
ATOM 698 C CA . ARG A 1 88 ? -7.367 -18.766 -15.523 1 61.84 88 ARG A CA 1
ATOM 699 C C . ARG A 1 88 ? -8.562 -19.25 -16.328 1 61.84 88 ARG A C 1
ATOM 701 O O . ARG A 1 88 ? -9.633 -18.641 -16.297 1 61.84 88 ARG A O 1
ATOM 708 N N . MET B 1 1 ? 12.922 -20.344 -9.523 1 80.19 1 MET B N 1
ATOM 709 C CA . MET B 1 1 ? 12.609 -20.094 -8.117 1 80.19 1 MET B CA 1
ATOM 710 C C . MET B 1 1 ? 11.492 -21.016 -7.645 1 80.19 1 MET B C 1
ATOM 712 O O . MET B 1 1 ? 10.594 -21.359 -8.414 1 80.19 1 MET B O 1
ATOM 716 N N . ASN B 1 2 ? 11.672 -21.438 -6.418 1 93.12 2 ASN B N 1
ATOM 717 C CA . ASN B 1 2 ? 10.602 -22.281 -5.895 1 93.12 2 ASN B CA 1
ATOM 718 C C . ASN B 1 2 ? 9.602 -21.469 -5.066 1 93.12 2 ASN B C 1
ATOM 720 O O . ASN B 1 2 ? 9.766 -20.25 -4.902 1 93.12 2 ASN B O 1
ATOM 724 N N . LEU B 1 3 ? 8.586 -22.125 -4.656 1 95.88 3 LEU B N 1
ATOM 725 C CA . LEU B 1 3 ? 7.465 -21.453 -3.992 1 95.88 3 LEU B CA 1
ATOM 726 C C . LEU B 1 3 ? 7.926 -20.75 -2.721 1 95.88 3 LEU B C 1
ATOM 728 O O . LEU B 1 3 ? 7.523 -19.625 -2.451 1 95.88 3 LEU B O 1
ATOM 732 N N . ALA B 1 4 ? 8.836 -21.359 -1.994 1 96.12 4 ALA B N 1
ATOM 733 C CA . ALA B 1 4 ? 9.344 -20.797 -0.747 1 96.12 4 ALA B CA 1
ATOM 734 C C . ALA B 1 4 ? 10.125 -19.516 -1.004 1 96.12 4 ALA B C 1
ATOM 736 O O . ALA B 1 4 ? 9.992 -18.531 -0.259 1 96.12 4 ALA B O 1
ATOM 737 N N . GLU B 1 5 ? 10.891 -19.469 -2.023 1 97.94 5 GLU B N 1
ATOM 738 C CA . GLU B 1 5 ? 11.688 -18.297 -2.398 1 97.94 5 GLU B CA 1
ATOM 739 C C . GLU B 1 5 ? 10.789 -17.141 -2.84 1 97.94 5 GLU B C 1
ATOM 741 O O . GLU B 1 5 ? 11.07 -15.984 -2.531 1 97.94 5 GLU B O 1
ATOM 746 N N . LEU B 1 6 ? 9.75 -17.453 -3.52 1 98.12 6 LEU B N 1
ATOM 747 C CA . LEU B 1 6 ? 8.805 -16.453 -3.977 1 98.12 6 LEU B CA 1
ATOM 748 C C . LEU B 1 6 ? 8.047 -15.836 -2.799 1 98.12 6 LEU B C 1
ATOM 750 O O . LEU B 1 6 ? 7.828 -14.625 -2.76 1 98.12 6 LEU B O 1
ATOM 754 N N . ARG B 1 7 ? 7.773 -16.688 -1.863 1 97.81 7 ARG B N 1
ATOM 755 C CA . ARG B 1 7 ? 7.094 -16.188 -0.669 1 97.81 7 ARG B CA 1
ATOM 756 C C . ARG B 1 7 ? 8.008 -15.289 0.149 1 97.81 7 ARG B C 1
ATOM 758 O O . ARG B 1 7 ? 7.555 -14.297 0.729 1 97.81 7 ARG B O 1
ATOM 765 N N . GLU B 1 8 ? 9.203 -15.617 0.155 1 98.25 8 GLU B N 1
ATOM 766 C CA . GLU B 1 8 ? 10.172 -14.766 0.841 1 98.25 8 GLU B CA 1
ATOM 767 C C . GLU B 1 8 ? 10.297 -13.406 0.16 1 98.25 8 GLU B C 1
ATOM 769 O O . GLU B 1 8 ? 10.461 -12.383 0.829 1 98.25 8 GLU B O 1
ATOM 774 N N . GLU B 1 9 ? 10.25 -13.43 -1.113 1 98.5 9 GLU B N 1
ATOM 775 C CA . GLU B 1 9 ? 10.273 -12.172 -1.854 1 98.5 9 GLU B CA 1
ATOM 776 C C . GLU B 1 9 ? 9.055 -11.312 -1.53 1 98.5 9 GLU B C 1
ATOM 778 O O . GLU B 1 9 ? 9.18 -10.102 -1.323 1 98.5 9 GLU B O 1
ATOM 783 N N . ILE B 1 10 ? 7.871 -11.945 -1.436 1 98.5 10 ILE B N 1
ATOM 784 C CA . ILE B 1 10 ? 6.652 -11.242 -1.062 1 98.5 10 ILE B CA 1
ATOM 785 C C . ILE B 1 10 ? 6.805 -10.656 0.341 1 98.5 10 ILE B C 1
ATOM 787 O O . ILE B 1 10 ? 6.41 -9.516 0.591 1 98.5 10 ILE B O 1
ATOM 791 N N . GLU B 1 11 ? 7.438 -11.414 1.214 1 98.62 11 GLU B N 1
ATOM 792 C CA . GLU B 1 11 ? 7.633 -10.945 2.582 1 98.62 11 GLU B CA 1
ATOM 793 C C . GLU B 1 11 ? 8.492 -9.688 2.615 1 98.62 11 GLU B C 1
ATOM 795 O O . GLU B 1 11 ? 8.195 -8.742 3.354 1 98.62 11 GLU B O 1
ATOM 800 N N . THR B 1 12 ? 9.492 -9.703 1.834 1 98.81 12 THR B N 1
ATOM 801 C CA . THR B 1 12 ? 10.383 -8.555 1.762 1 98.81 12 THR B CA 1
ATOM 802 C C . THR B 1 12 ? 9.656 -7.336 1.198 1 98.81 12 THR B C 1
ATOM 804 O O . THR B 1 12 ? 9.75 -6.242 1.754 1 98.81 12 THR B O 1
ATOM 807 N N . ILE B 1 13 ? 8.93 -7.527 0.16 1 98.81 13 ILE B N 1
ATOM 808 C CA . ILE B 1 13 ? 8.195 -6.445 -0.486 1 98.81 13 ILE B CA 1
ATOM 809 C C . ILE B 1 13 ? 7.129 -5.906 0.465 1 98.81 13 ILE B C 1
ATOM 811 O O . ILE B 1 13 ? 6.945 -4.691 0.577 1 98.81 13 ILE B O 1
ATOM 815 N N . ASP B 1 14 ? 6.465 -6.836 1.167 1 98.88 14 ASP B N 1
ATOM 816 C CA . ASP B 1 14 ? 5.426 -6.441 2.113 1 98.88 14 ASP B CA 1
ATOM 817 C C . ASP B 1 14 ? 5.988 -5.527 3.199 1 98.88 14 ASP B C 1
ATOM 819 O O . ASP B 1 14 ? 5.371 -4.523 3.557 1 98.88 14 ASP B O 1
ATOM 823 N N . ARG B 1 15 ? 7.141 -5.875 3.672 1 98.81 15 ARG B N 1
ATOM 824 C CA . ARG B 1 15 ? 7.781 -5.055 4.695 1 98.81 15 ARG B CA 1
ATOM 825 C C . ARG B 1 15 ? 8.086 -3.656 4.164 1 98.81 15 ARG B C 1
ATOM 827 O O . ARG B 1 15 ? 7.875 -2.662 4.863 1 98.81 15 ARG B O 1
ATOM 834 N N . GLU B 1 16 ? 8.5 -3.572 2.969 1 98.88 16 GLU B N 1
ATOM 835 C CA . GLU B 1 16 ? 8.82 -2.291 2.346 1 98.88 16 GLU B CA 1
ATOM 836 C C . GLU B 1 16 ? 7.566 -1.449 2.141 1 98.88 16 GLU B C 1
ATOM 838 O O . GLU B 1 16 ? 7.598 -0.227 2.303 1 98.88 16 GLU B O 1
ATOM 843 N N . ILE B 1 17 ? 6.484 -2.119 1.796 1 98.88 17 ILE B N 1
ATOM 844 C CA . ILE B 1 17 ? 5.211 -1.42 1.632 1 98.88 17 ILE B CA 1
ATOM 845 C C . ILE B 1 17 ? 4.781 -0.812 2.965 1 98.88 17 ILE B C 1
ATOM 847 O O . ILE B 1 17 ? 4.402 0.36 3.027 1 98.88 17 ILE B O 1
ATOM 851 N N . VAL B 1 18 ? 4.906 -1.569 4.031 1 98.81 18 VAL B N 1
ATOM 852 C CA . VAL B 1 18 ? 4.496 -1.081 5.344 1 98.81 18 VAL B CA 1
ATOM 853 C C . VAL B 1 18 ? 5.387 0.089 5.758 1 98.81 18 VAL B C 1
ATOM 855 O O . VAL B 1 18 ? 4.906 1.069 6.332 1 98.81 18 VAL B O 1
ATOM 858 N N . GLU B 1 19 ? 6.68 -0.029 5.457 1 98.88 19 GLU B N 1
ATOM 859 C CA . GLU B 1 19 ? 7.609 1.058 5.754 1 98.88 19 GLU B CA 1
ATOM 860 C C . GLU B 1 19 ? 7.191 2.348 5.055 1 98.88 19 GLU B C 1
ATOM 862 O O . GLU B 1 19 ? 7.211 3.422 5.66 1 98.88 19 GLU B O 1
ATOM 867 N N . LYS B 1 20 ? 6.781 2.264 3.812 1 98.81 20 LYS B N 1
ATOM 868 C CA . LYS B 1 20 ? 6.359 3.439 3.057 1 98.81 20 LYS B CA 1
ATOM 869 C C . LYS B 1 20 ? 5.027 3.975 3.572 1 98.81 20 LYS B C 1
ATOM 871 O O . LYS B 1 20 ? 4.82 5.188 3.635 1 98.81 20 LYS B O 1
ATOM 876 N N . ILE B 1 21 ? 4.156 3.086 4.016 1 98.69 21 ILE B N 1
ATOM 877 C CA . ILE B 1 21 ? 2.883 3.506 4.59 1 98.69 21 ILE B CA 1
ATOM 878 C C . ILE B 1 21 ? 3.129 4.27 5.891 1 98.69 21 ILE B C 1
ATOM 880 O O . ILE B 1 21 ? 2.477 5.281 6.156 1 98.69 21 ILE B O 1
ATOM 884 N N . ALA B 1 22 ? 4.09 3.795 6.652 1 98.38 22 ALA B N 1
ATOM 885 C CA . ALA B 1 22 ? 4.449 4.473 7.895 1 98.38 22 ALA B CA 1
ATOM 886 C C . ALA B 1 22 ? 5.008 5.867 7.613 1 98.38 22 ALA B C 1
ATOM 888 O O . ALA B 1 22 ? 4.621 6.84 8.266 1 98.38 22 ALA B O 1
ATOM 889 N N . GLN B 1 23 ? 5.879 5.934 6.645 1 98.5 23 GLN B N 1
ATOM 890 C CA . GLN B 1 23 ? 6.434 7.227 6.25 1 98.5 23 GLN B CA 1
ATOM 891 C C . GLN B 1 23 ? 5.336 8.18 5.785 1 98.5 23 GLN B C 1
ATOM 893 O O . GLN B 1 23 ? 5.312 9.344 6.184 1 98.5 23 GLN B O 1
ATOM 898 N N . ARG B 1 24 ? 4.457 7.68 5 1 98.38 24 ARG B N 1
ATOM 899 C CA . ARG B 1 24 ? 3.354 8.492 4.496 1 98.38 24 ARG B CA 1
ATOM 900 C C . ARG B 1 24 ? 2.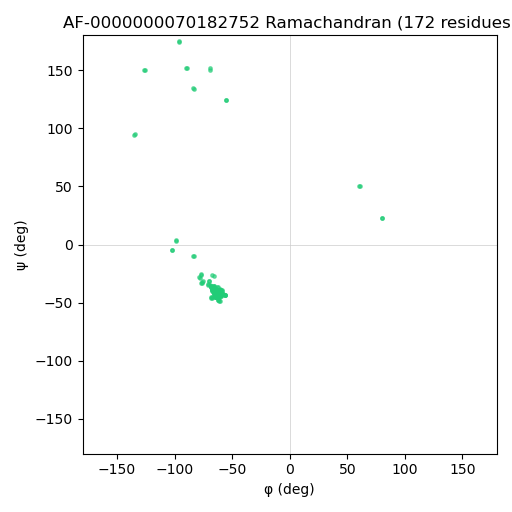48 9 5.637 1 98.38 24 ARG B C 1
ATOM 902 O O . ARG B 1 24 ? 2.043 10.156 5.621 1 98.38 24 ARG B O 1
ATOM 909 N N . THR B 1 25 ? 2.191 8.109 6.496 1 97.25 25 THR B N 1
ATOM 910 C CA . THR B 1 25 ? 1.358 8.453 7.641 1 97.25 25 THR B CA 1
ATOM 911 C C . THR B 1 25 ? 2.006 9.562 8.469 1 97.25 25 THR B C 1
ATOM 913 O O . THR B 1 25 ? 1.329 10.5 8.891 1 97.25 25 THR B O 1
ATOM 916 N N . TYR B 1 26 ? 3.273 9.43 8.648 1 97 26 TYR B N 1
ATOM 917 C CA . TYR B 1 26 ? 4.004 10.453 9.391 1 97 26 TYR B CA 1
ATOM 918 C C . TYR B 1 26 ? 3.914 11.805 8.695 1 97 26 TYR B C 1
ATOM 920 O O . TYR B 1 26 ? 3.627 12.82 9.336 1 97 26 TYR B O 1
ATOM 928 N N . VAL B 1 27 ? 4.16 11.836 7.461 1 97.94 27 VAL B N 1
ATOM 929 C CA . VAL B 1 27 ? 4.117 13.078 6.699 1 97.94 27 VAL B CA 1
ATOM 930 C C . VAL B 1 27 ? 2.691 13.625 6.688 1 97.94 27 VAL B C 1
ATOM 932 O O . VAL B 1 27 ? 2.482 14.836 6.82 1 97.94 27 VAL B O 1
ATOM 935 N N . ALA B 1 28 ? 1.708 12.789 6.535 1 96.88 28 ALA B N 1
ATOM 936 C CA . ALA B 1 28 ? 0.308 13.203 6.543 1 96.88 28 ALA B CA 1
ATOM 937 C C . ALA B 1 28 ? -0.067 13.836 7.883 1 96.88 28 ALA B C 1
ATOM 939 O O . ALA B 1 28 ? -0.798 14.828 7.922 1 96.88 28 ALA B O 1
ATOM 940 N N . ASP B 1 29 ? 0.441 13.281 8.938 1 95.31 29 ASP B N 1
ATOM 941 C CA . ASP B 1 29 ? 0.212 13.852 10.258 1 95.31 29 ASP B CA 1
ATOM 942 C C . ASP B 1 29 ? 0.827 15.242 10.375 1 95.31 29 ASP B C 1
ATOM 944 O O . ASP B 1 29 ? 0.238 16.141 10.977 1 95.31 29 ASP B O 1
ATOM 948 N N . THR B 1 30 ? 1.995 15.367 9.797 1 96.69 30 THR B N 1
ATOM 949 C CA . THR B 1 30 ? 2.656 16.672 9.789 1 96.69 30 THR B CA 1
ATOM 950 C C . THR B 1 30 ? 1.845 17.688 8.992 1 96.69 30 THR B C 1
ATOM 952 O O . THR B 1 30 ? 1.719 18.844 9.398 1 96.69 30 THR B O 1
ATOM 955 N N . ILE B 1 31 ? 1.26 17.266 7.926 1 96.94 31 ILE B N 1
ATOM 956 C CA . ILE B 1 31 ? 0.406 18.125 7.117 1 96.94 31 ILE B CA 1
ATOM 957 C C . ILE B 1 31 ? -0.804 18.578 7.938 1 96.94 31 ILE B C 1
ATOM 959 O O . ILE B 1 31 ? -1.174 19.75 7.922 1 96.94 31 ILE B O 1
ATOM 963 N N . ALA B 1 32 ? -1.389 17.688 8.664 1 95 32 ALA B N 1
ATOM 964 C CA . ALA B 1 32 ? -2.539 18 9.508 1 95 32 ALA B CA 1
ATOM 965 C C . ALA B 1 32 ? -2.186 19.062 10.539 1 95 32 ALA B C 1
ATOM 967 O O . ALA B 1 32 ? -2.973 19.984 10.789 1 95 32 ALA B O 1
ATOM 968 N N . GLN B 1 33 ? -0.996 18.953 11.062 1 94.81 33 GLN B N 1
ATOM 969 C CA . GLN B 1 33 ? -0.535 19.922 12.062 1 94.81 33 GLN B CA 1
ATOM 970 C C . GLN B 1 33 ? -0.335 21.297 11.445 1 94.81 33 GLN B C 1
ATOM 972 O O . GLN B 1 33 ? -0.732 22.312 12.039 1 94.81 33 GLN B O 1
ATOM 977 N N . VAL B 1 34 ? 0.283 21.297 10.344 1 95.62 34 VAL B N 1
ATOM 978 C CA . VAL B 1 34 ? 0.518 22.547 9.641 1 95.62 34 VAL B CA 1
ATOM 979 C C . VAL B 1 34 ? -0.816 23.219 9.312 1 95.62 34 VAL B C 1
ATOM 981 O O . VAL B 1 34 ? -0.974 24.422 9.5 1 95.62 34 VAL B O 1
ATOM 984 N N . LYS B 1 35 ? -1.789 22.484 8.852 1 94.94 35 LYS B N 1
ATOM 985 C CA . LYS B 1 35 ? -3.109 23.016 8.516 1 94.94 35 LYS B CA 1
ATOM 986 C C . LYS B 1 35 ? -3.803 23.578 9.75 1 94.94 35 LYS B C 1
ATOM 988 O O . LYS B 1 35 ? -4.406 24.656 9.695 1 94.94 35 LYS B O 1
ATOM 993 N N . SER B 1 36 ? -3.65 22.812 10.766 1 93.81 36 SER B N 1
ATOM 994 C CA . SER B 1 36 ? -4.242 23.266 12.023 1 93.81 36 SER B CA 1
ATOM 995 C C . SER B 1 36 ? -3.666 24.594 12.461 1 93.81 36 SER B C 1
ATOM 997 O O . SER B 1 36 ? -4.41 25.516 12.836 1 93.81 36 SER B O 1
ATOM 999 N N . GLU B 1 37 ? -2.438 24.75 12.359 1 95 37 GLU B N 1
ATOM 1000 C CA . GLU B 1 37 ? -1.74 25.953 12.766 1 95 37 GLU B CA 1
ATOM 1001 C C . GLU B 1 37 ? -2.139 27.141 11.898 1 95 37 GLU B C 1
ATOM 1003 O O . GLU B 1 37 ? -2.168 28.281 12.367 1 95 37 GLU B O 1
ATOM 1008 N N . LYS B 1 38 ? -2.529 26.844 10.727 1 95.69 38 LYS B N 1
ATOM 1009 C CA . LYS B 1 38 ? -2.855 27.906 9.773 1 95.69 38 LYS B CA 1
ATOM 1010 C C . LYS B 1 38 ? -4.363 28.094 9.656 1 95.69 38 LYS B C 1
ATOM 1012 O O . LYS B 1 38 ? -4.836 28.875 8.836 1 95.69 38 LYS B O 1
ATOM 1017 N N . GLY B 1 39 ? -5.121 27.25 10.32 1 95.06 39 GLY B N 1
ATOM 1018 C CA . GLY B 1 39 ? -6.57 27.344 10.305 1 95.06 39 GLY B CA 1
ATOM 1019 C C . GLY B 1 39 ? -7.199 26.75 9.062 1 95.06 39 GLY B C 1
ATOM 1020 O O . GLY B 1 39 ? -8.281 27.172 8.641 1 95.06 39 GLY B O 1
ATOM 1021 N N . LEU B 1 40 ? -6.43 25.859 8.453 1 93.19 40 LEU B N 1
ATOM 1022 C CA . LEU B 1 40 ? -6.926 25.188 7.258 1 93.19 40 LEU B CA 1
ATOM 1023 C C . LEU B 1 40 ? -7.684 23.922 7.629 1 93.19 40 LEU B C 1
ATOM 1025 O O . LEU B 1 40 ? -7.395 23.297 8.648 1 93.19 40 LEU B O 1
ATOM 1029 N N . PRO B 1 41 ? -8.594 23.594 6.801 1 93.06 41 PRO B N 1
ATOM 1030 C CA . PRO B 1 41 ? -9.336 22.359 7.07 1 93.06 41 PRO B CA 1
ATOM 1031 C C . PRO B 1 41 ? -8.492 21.109 6.883 1 93.06 41 PRO B C 1
ATOM 1033 O O . PRO B 1 41 ? -7.59 21.094 6.047 1 93.06 41 PRO B O 1
ATOM 1036 N N . THR B 1 42 ? -8.82 20.078 7.602 1 89.88 42 THR B N 1
ATOM 1037 C CA . THR B 1 42 ? -8.148 18.781 7.504 1 89.88 42 THR B CA 1
ATOM 1038 C C . THR B 1 42 ? -8.398 18.156 6.137 1 89.88 42 THR B C 1
ATOM 1040 O O . THR B 1 42 ? -7.465 17.656 5.496 1 89.88 42 THR B O 1
ATOM 1043 N N . THR B 1 43 ? -9.688 18.312 5.785 1 91.75 43 THR B N 1
ATOM 1044 C CA . THR B 1 43 ? -10.055 17.734 4.492 1 91.75 43 THR B CA 1
ATOM 1045 C C . THR B 1 43 ? -9.727 18.703 3.359 1 91.75 43 THR B C 1
ATOM 1047 O O . THR B 1 43 ? -9.922 19.922 3.496 1 91.75 43 THR B O 1
ATOM 1050 N N . ASP B 1 44 ? -9.102 18.109 2.285 1 94.31 44 ASP B N 1
ATOM 1051 C CA . ASP B 1 44 ? -8.773 18.844 1.064 1 94.31 44 ASP B CA 1
ATOM 1052 C C . ASP B 1 44 ? -9.141 18.031 -0.177 1 94.31 44 ASP B C 1
ATOM 1054 O O . ASP B 1 44 ? -8.336 17.25 -0.677 1 94.31 44 ASP B O 1
ATOM 1058 N N . GLU B 1 45 ? -10.32 18.281 -0.677 1 95.88 45 GLU B N 1
ATOM 1059 C CA . GLU B 1 45 ? -10.875 17.484 -1.76 1 95.88 45 GLU B CA 1
ATOM 1060 C C . GLU B 1 45 ? -10.023 17.594 -3.021 1 95.88 45 GLU B C 1
ATOM 1062 O O . GLU B 1 45 ? -9.859 16.609 -3.756 1 95.88 45 GLU B O 1
ATOM 1067 N N . GLN B 1 46 ? -9.523 18.75 -3.225 1 97.19 46 GLN B N 1
ATOM 1068 C CA . GLN B 1 46 ? -8.688 18.938 -4.398 1 97.19 46 GLN B CA 1
ATOM 1069 C C . GLN B 1 46 ? -7.387 18.156 -4.289 1 97.19 46 GLN B C 1
ATOM 1071 O O . GLN B 1 46 ? -6.941 17.547 -5.262 1 97.19 46 GLN B O 1
ATOM 1076 N N . GLN B 1 47 ? -6.832 18.172 -3.086 1 97.12 47 GLN B N 1
ATOM 1077 C CA . GLN B 1 47 ? -5.605 17.406 -2.859 1 97.12 47 GLN B CA 1
ATOM 1078 C C . GLN B 1 47 ? -5.863 15.914 -2.943 1 97.12 47 GLN B C 1
ATOM 1080 O O . GLN B 1 47 ? -5.062 15.172 -3.512 1 97.12 47 GLN B O 1
ATOM 1085 N N . GLU B 1 48 ? -6.992 15.461 -2.441 1 97.62 48 GLU B N 1
ATOM 1086 C CA . GLU B 1 48 ? -7.348 14.047 -2.508 1 97.62 48 GLU B CA 1
ATOM 1087 C C . GLU B 1 48 ? -7.516 13.586 -3.953 1 97.62 48 GLU B C 1
ATOM 1089 O O . GLU B 1 48 ? -7.047 12.508 -4.324 1 97.62 48 GLU B O 1
ATOM 1094 N N . GLN B 1 49 ? -8.141 14.438 -4.711 1 98.06 49 GLN B N 1
ATOM 1095 C CA . GLN B 1 49 ? -8.312 14.117 -6.125 1 98.06 49 GLN B CA 1
ATOM 1096 C C . GLN B 1 49 ? -6.965 14.055 -6.84 1 98.06 49 GLN B C 1
ATOM 1098 O O . GLN B 1 49 ? -6.742 13.18 -7.68 1 98.06 49 GLN B O 1
ATOM 1103 N N . ALA B 1 50 ? -6.094 14.922 -6.527 1 98.44 50 ALA B N 1
ATOM 1104 C CA . ALA B 1 50 ? -4.758 14.922 -7.117 1 98.44 50 ALA B CA 1
ATOM 1105 C C . ALA B 1 50 ? -4.008 13.641 -6.789 1 98.44 50 ALA B C 1
ATOM 1107 O O . ALA B 1 50 ? -3.322 13.078 -7.645 1 98.44 50 ALA B O 1
ATOM 1108 N N . VAL B 1 51 ? -4.168 13.18 -5.531 1 98.44 51 VAL B N 1
ATOM 1109 C CA . VAL B 1 51 ? -3.543 11.93 -5.109 1 98.44 51 VAL B CA 1
ATOM 1110 C C . VAL B 1 51 ? -4.105 10.773 -5.926 1 98.44 51 VAL B C 1
ATOM 1112 O O . VAL B 1 51 ? -3.354 9.922 -6.406 1 98.44 51 VAL B O 1
ATOM 1115 N N . MET B 1 52 ? -5.359 10.773 -6.109 1 98.44 52 MET B N 1
ATOM 1116 C CA . MET B 1 52 ? -6.012 9.703 -6.855 1 98.44 52 MET B CA 1
ATOM 1117 C C . MET B 1 52 ? -5.574 9.719 -8.32 1 98.44 52 MET B C 1
ATOM 1119 O O . MET B 1 52 ? -5.344 8.656 -8.906 1 98.44 52 MET B O 1
ATOM 1123 N N . ASP B 1 53 ? -5.5 10.914 -8.883 1 98.56 53 ASP B N 1
ATOM 1124 C CA . ASP B 1 53 ? -5.039 11.039 -10.258 1 98.56 53 ASP B CA 1
ATOM 1125 C C . ASP B 1 53 ? -3.611 10.531 -10.414 1 98.56 53 ASP B C 1
ATOM 1127 O O . ASP B 1 53 ? -3.314 9.766 -11.328 1 98.56 53 ASP B O 1
ATOM 1131 N N . ARG B 1 54 ? -2.764 10.836 -9.531 1 98.62 54 ARG B N 1
ATOM 1132 C CA . ARG B 1 54 ? -1.374 10.391 -9.578 1 98.62 54 ARG B CA 1
ATOM 1133 C C . ARG B 1 54 ? -1.272 8.883 -9.359 1 98.62 54 ARG B C 1
ATOM 1135 O O . ARG B 1 54 ? -0.408 8.219 -9.938 1 98.62 54 ARG B O 1
ATOM 1142 N N . ALA B 1 55 ? -2.17 8.414 -8.461 1 98.56 55 ALA B N 1
ATOM 1143 C CA . ALA B 1 55 ? -2.223 6.965 -8.258 1 98.56 55 ALA B CA 1
ATOM 1144 C C . ALA B 1 55 ? -2.477 6.234 -9.57 1 98.56 55 ALA B C 1
ATOM 1146 O O . ALA B 1 55 ? -1.827 5.227 -9.859 1 98.56 55 ALA B O 1
ATOM 1147 N N . GLY B 1 56 ? -3.396 6.777 -10.32 1 98.31 56 GLY B N 1
ATOM 1148 C CA . GLY B 1 56 ? -3.668 6.215 -11.633 1 98.31 56 GLY B CA 1
ATOM 1149 C C . GLY B 1 56 ? -2.482 6.293 -12.578 1 98.31 56 GLY B C 1
ATOM 1150 O O . GLY B 1 56 ? -2.15 5.316 -13.25 1 98.31 56 GLY B O 1
ATOM 1151 N N . ASP B 1 57 ? -1.835 7.441 -12.617 1 98.69 57 ASP B N 1
ATOM 1152 C CA . ASP B 1 57 ? -0.657 7.645 -13.461 1 98.69 57 ASP B CA 1
ATOM 1153 C C . ASP B 1 57 ? 0.466 6.684 -13.07 1 98.69 57 ASP B C 1
ATOM 1155 O O . ASP B 1 57 ? 1.116 6.098 -13.938 1 98.69 57 ASP B O 1
ATOM 1159 N N . ASN B 1 58 ? 0.688 6.516 -11.797 1 98.69 58 ASN B N 1
ATOM 1160 C CA . ASN B 1 58 ? 1.711 5.598 -11.305 1 98.69 58 ASN B CA 1
ATOM 1161 C C . ASN B 1 58 ? 1.389 4.152 -11.672 1 98.69 58 ASN B C 1
ATOM 1163 O O . ASN B 1 58 ? 2.281 3.385 -12.031 1 98.69 58 ASN B O 1
ATOM 1167 N N . ALA B 1 59 ? 0.076 3.832 -11.516 1 98.44 59 ALA B N 1
ATOM 1168 C CA . ALA B 1 59 ? -0.34 2.48 -11.883 1 98.44 59 ALA B CA 1
ATOM 1169 C C . ALA B 1 59 ? 0.03 2.166 -13.328 1 98.44 59 ALA B C 1
ATOM 1171 O O . ALA B 1 59 ? 0.523 1.075 -13.633 1 98.44 59 ALA B O 1
ATOM 1172 N N . GLU B 1 60 ? -0.215 3.111 -14.188 1 98.25 60 GLU B N 1
ATOM 1173 C CA . GLU B 1 60 ? 0.133 2.961 -15.602 1 98.25 60 GLU B CA 1
ATOM 1174 C C . GLU B 1 60 ? 1.643 2.842 -15.789 1 98.25 60 GLU B C 1
ATOM 1176 O O . GLU B 1 60 ? 2.115 1.979 -16.531 1 98.25 60 GLU B O 1
ATOM 1181 N N . GLN B 1 61 ? 2.357 3.613 -15.188 1 98.38 61 GLN B N 1
ATOM 1182 C CA . GLN B 1 61 ? 3.811 3.658 -15.312 1 98.38 61 GLN B CA 1
ATOM 1183 C C . GLN B 1 61 ? 4.441 2.336 -14.883 1 98.38 61 GLN B C 1
ATOM 1185 O O . GLN B 1 61 ? 5.414 1.883 -15.484 1 98.38 61 GLN B O 1
ATOM 1190 N N . PHE B 1 62 ? 3.875 1.767 -13.836 1 98.38 62 PHE B N 1
ATOM 1191 C CA . PHE B 1 62 ? 4.477 0.551 -13.297 1 98.38 62 PHE B CA 1
ATOM 1192 C C . PHE B 1 62 ? 3.736 -0.685 -13.797 1 98.38 62 PHE B C 1
ATOM 1194 O O . PHE B 1 62 ? 4.004 -1.8 -13.352 1 98.38 62 PHE B O 1
ATOM 1201 N N . ASP B 1 63 ? 2.764 -0.488 -14.664 1 96.94 63 ASP B N 1
ATOM 1202 C CA . ASP B 1 63 ? 2.035 -1.571 -15.32 1 96.94 63 ASP B CA 1
ATOM 1203 C C . ASP B 1 63 ? 1.328 -2.453 -14.289 1 96.94 63 ASP B C 1
ATOM 1205 O O . ASP B 1 63 ? 1.487 -3.676 -14.305 1 96.94 63 ASP B O 1
ATOM 1209 N N . VAL B 1 64 ? 0.592 -1.804 -13.414 1 96.56 64 VAL B N 1
ATOM 1210 C CA . VAL B 1 64 ? -0.251 -2.477 -12.43 1 96.56 64 VAL B CA 1
ATOM 1211 C C . VAL B 1 64 ? -1.679 -1.941 -12.523 1 96.56 64 VAL B C 1
ATOM 1213 O O . VAL B 1 64 ? -1.902 -0.832 -13.008 1 96.56 64 VAL B O 1
ATOM 1216 N N . ASP B 1 65 ? -2.611 -2.729 -12.211 1 95.31 65 ASP B N 1
ATOM 1217 C CA . ASP B 1 65 ? -4.027 -2.4 -12.352 1 95.31 65 ASP B CA 1
ATOM 1218 C C . ASP B 1 65 ? -4.367 -1.107 -11.617 1 95.31 65 ASP B C 1
ATOM 1220 O O . ASP B 1 65 ? -4.152 -1.002 -10.406 1 95.31 65 ASP B O 1
ATOM 1224 N N . ALA B 1 66 ? -4.906 -0.215 -12.328 1 96.38 66 ALA B N 1
ATOM 1225 C CA . ALA B 1 66 ? -5.203 1.103 -11.773 1 96.38 66 ALA B CA 1
ATOM 1226 C C . ALA B 1 66 ? -6.27 1.011 -10.68 1 96.38 66 ALA B C 1
ATOM 1228 O O . ALA B 1 66 ? -6.23 1.758 -9.703 1 96.38 66 ALA B O 1
ATOM 1229 N N . ASN B 1 67 ? -7.188 0.137 -10.875 1 94.38 67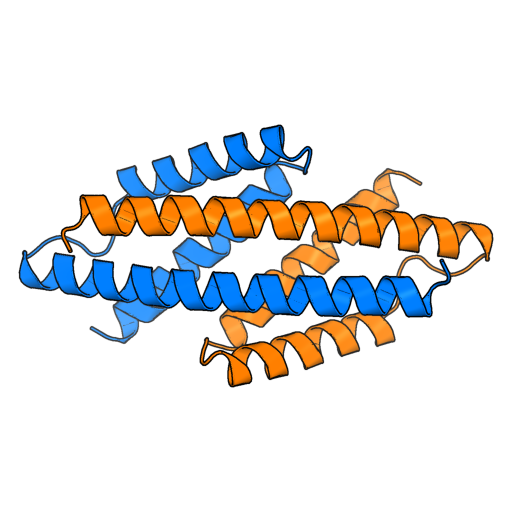 ASN B N 1
ATOM 1230 C CA . ASN B 1 67 ? -8.242 -0.009 -9.883 1 94.38 67 ASN B CA 1
ATOM 1231 C C . ASN B 1 67 ? -7.695 -0.507 -8.547 1 94.38 67 ASN B C 1
ATOM 1233 O O . ASN B 1 67 ? -8.133 -0.063 -7.488 1 94.38 67 ASN B O 1
ATOM 1237 N N . LEU B 1 68 ? -6.746 -1.406 -8.648 1 95.06 68 LEU B N 1
ATOM 1238 C CA . LEU B 1 68 ? -6.086 -1.903 -7.445 1 95.06 68 LEU B CA 1
ATOM 1239 C C . LEU B 1 68 ? -5.359 -0.776 -6.715 1 95.06 68 LEU B C 1
ATOM 1241 O O . LEU B 1 68 ? -5.543 -0.592 -5.512 1 95.06 68 LEU B O 1
ATOM 1245 N N . VAL B 1 69 ? -4.629 -0.031 -7.441 1 97.81 69 VAL B N 1
ATOM 1246 C CA . VAL B 1 69 ? -3.838 1.047 -6.859 1 97.81 69 VAL B CA 1
ATOM 1247 C C . VAL B 1 69 ? -4.766 2.102 -6.258 1 97.81 69 VAL B C 1
ATOM 1249 O O . VAL B 1 69 ? -4.57 2.529 -5.117 1 97.81 69 VAL B O 1
ATOM 1252 N N . LYS B 1 70 ? -5.832 2.477 -6.957 1 97.88 70 LYS B N 1
ATOM 1253 C CA . LYS B 1 70 ? -6.762 3.5 -6.484 1 97.88 70 LYS B CA 1
ATOM 1254 C C . LYS B 1 70 ? -7.492 3.037 -5.23 1 97.88 70 LYS B C 1
ATOM 1256 O O . LYS B 1 70 ? -7.762 3.836 -4.332 1 97.88 70 LYS B O 1
ATOM 1261 N N . ALA B 1 71 ? -7.82 1.806 -5.191 1 96.81 71 ALA B N 1
ATOM 1262 C CA . ALA B 1 71 ? -8.477 1.27 -4.004 1 96.81 71 ALA B CA 1
ATOM 1263 C C . ALA B 1 71 ? -7.57 1.377 -2.781 1 96.81 71 ALA B C 1
ATOM 1265 O O . ALA B 1 71 ? -8.023 1.735 -1.692 1 96.81 71 ALA B O 1
ATOM 1266 N N . VAL B 1 72 ? -6.297 1.084 -2.963 1 97.75 72 VAL B N 1
ATOM 1267 C CA . VAL B 1 72 ? -5.332 1.171 -1.872 1 97.75 72 VAL B CA 1
ATOM 1268 C C . VAL B 1 72 ? -5.227 2.615 -1.39 1 97.75 72 VAL B C 1
ATOM 1270 O O . VAL B 1 72 ? -5.285 2.881 -0.186 1 97.75 72 VAL B O 1
ATOM 1273 N N . PHE B 1 73 ? -5.16 3.541 -2.289 1 98.44 73 PHE B N 1
ATOM 1274 C CA . PHE B 1 73 ? -4.941 4.926 -1.89 1 98.44 73 PHE B CA 1
ATOM 1275 C C . PHE B 1 73 ? -6.219 5.531 -1.313 1 98.44 73 PHE B C 1
ATOM 1277 O O . PHE B 1 73 ? -6.16 6.387 -0.429 1 98.44 73 PHE B O 1
ATOM 1284 N N . ARG B 1 74 ? -7.352 5.094 -1.801 1 96.94 74 ARG B N 1
ATOM 1285 C CA . ARG B 1 74 ? -8.594 5.5 -1.157 1 96.94 74 ARG B CA 1
ATOM 1286 C C . ARG B 1 74 ? -8.609 5.086 0.311 1 96.94 74 ARG B C 1
ATOM 1288 O O . ARG B 1 74 ? -9.016 5.867 1.177 1 96.94 74 ARG B O 1
ATOM 1295 N N . LEU B 1 75 ? -8.164 3.91 0.554 1 96.06 75 LEU B N 1
ATOM 1296 C CA . LEU B 1 75 ? -8.102 3.393 1.917 1 96.06 75 LEU B CA 1
ATOM 1297 C C . LEU B 1 75 ? -7.121 4.195 2.762 1 96.06 75 LEU B C 1
ATOM 1299 O O . LEU B 1 75 ? -7.43 4.562 3.896 1 96.06 75 LEU B O 1
ATOM 1303 N N . LEU B 1 76 ? -5.938 4.527 2.234 1 97 76 LEU B N 1
ATOM 1304 C CA . LEU B 1 76 ? -4.922 5.293 2.951 1 97 76 LEU B CA 1
ATOM 1305 C C . LEU B 1 76 ? -5.441 6.684 3.303 1 97 76 LEU B C 1
ATOM 1307 O O . LEU B 1 76 ? -5.27 7.148 4.434 1 97 76 LEU B O 1
ATOM 1311 N N . ILE B 1 77 ? -6.082 7.309 2.312 1 96.25 77 ILE B N 1
ATOM 1312 C CA . ILE B 1 77 ? -6.613 8.648 2.52 1 96.25 77 ILE B CA 1
ATOM 1313 C C . ILE B 1 77 ? -7.688 8.617 3.604 1 96.25 77 ILE B C 1
ATOM 1315 O O . ILE B 1 77 ? -7.652 9.414 4.547 1 96.25 77 ILE B O 1
ATOM 1319 N N . GLU B 1 78 ? -8.602 7.633 3.539 1 93.06 78 GLU B N 1
ATOM 1320 C CA . GLU B 1 78 ? -9.734 7.555 4.457 1 93.06 78 GLU B CA 1
ATOM 1321 C C . GLU B 1 78 ? -9.273 7.246 5.879 1 93.06 78 GLU B C 1
ATOM 1323 O O . GLU B 1 78 ? -9.727 7.875 6.832 1 93.06 78 GLU B O 1
ATOM 1328 N N . LEU B 1 79 ? -8.414 6.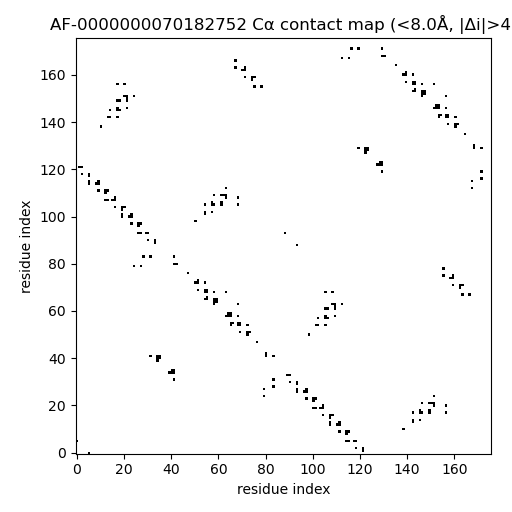328 6.031 1 88.06 79 LEU B N 1
ATOM 1329 C CA . LEU B 1 79 ? -7.98 5.922 7.363 1 88.06 79 LEU B CA 1
ATOM 1330 C C . LEU B 1 79 ? -7.129 7.008 8.016 1 88.06 79 LEU B C 1
ATOM 1332 O O . LEU B 1 79 ? -7.195 7.211 9.227 1 88.06 79 LEU B O 1
ATOM 1336 N N . ASN B 1 80 ? -6.391 7.766 7.188 1 88.62 80 ASN B N 1
ATOM 1337 C CA . ASN B 1 80 ? -5.645 8.898 7.723 1 88.62 80 ASN B CA 1
ATOM 1338 C C . ASN B 1 80 ? -6.578 10 8.211 1 88.62 80 ASN B C 1
ATOM 1340 O O . ASN B 1 80 ? -6.34 10.609 9.258 1 88.62 80 ASN B O 1
ATOM 1344 N N . LYS B 1 81 ? -7.629 10.234 7.512 1 89.19 81 LYS B N 1
ATOM 1345 C CA . LYS B 1 81 ? -8.594 11.25 7.914 1 89.19 81 LYS B CA 1
ATOM 1346 C C . LYS B 1 81 ? -9.266 10.875 9.234 1 89.19 81 LYS B C 1
ATOM 1348 O O . LYS B 1 81 ? -9.461 11.734 10.094 1 89.19 81 LYS B O 1
ATOM 1353 N N . VAL B 1 82 ? -9.586 9.641 9.344 1 86.69 82 VAL B N 1
ATOM 1354 C CA . VAL B 1 82 ? -10.25 9.164 10.547 1 86.69 82 VAL B CA 1
ATOM 1355 C C . VAL B 1 82 ? -9.32 9.344 11.75 1 86.69 82 VAL B C 1
ATOM 1357 O O . VAL B 1 82 ? -9.75 9.836 12.805 1 86.69 82 VAL B O 1
ATOM 1360 N N . GLU B 1 83 ? -8.094 9.047 11.562 1 83.44 83 GLU B N 1
ATOM 1361 C CA . GLU B 1 83 ? -7.109 9.172 12.633 1 83.44 83 GLU B CA 1
ATOM 1362 C C . GLU B 1 83 ? -6.887 10.633 13.016 1 83.44 83 GLU B C 1
ATOM 1364 O O . GLU B 1 83 ? -6.746 10.953 14.195 1 83.44 83 GLU B O 1
ATOM 1369 N N . GLN B 1 84 ? -6.926 11.477 12.039 1 83.56 84 GLN B N 1
ATOM 1370 C CA . GLN B 1 84 ? -6.688 12.891 12.297 1 83.56 84 GLN B CA 1
ATOM 1371 C C . GLN B 1 84 ? -7.906 13.555 12.93 1 83.56 84 GLN B C 1
ATOM 1373 O O . GLN B 1 84 ? -7.773 14.516 13.688 1 83.56 84 GLN B O 1
ATOM 1378 N N . ARG B 1 85 ? -9.031 13.023 12.688 1 79.06 85 ARG B N 1
ATOM 1379 C CA . ARG B 1 85 ? -10.242 13.547 13.312 1 79.06 85 ARG B CA 1
ATOM 1380 C C . ARG B 1 85 ? -10.328 13.125 14.773 1 79.06 85 ARG B C 1
ATOM 1382 O O . ARG B 1 85 ? -10.781 13.898 15.625 1 79.06 85 ARG B O 1
ATOM 1389 N N . GLU B 1 86 ? -9.805 11.945 14.961 1 76.25 86 GLU B N 1
ATOM 1390 C CA . GLU B 1 86 ? -9.867 11.43 16.328 1 76.25 86 GLU B CA 1
ATOM 1391 C C . GLU B 1 86 ? -8.797 12.062 17.219 1 76.25 86 GLU B C 1
ATOM 1393 O O . GLU B 1 86 ? -8.969 12.156 18.438 1 76.25 86 GLU B O 1
ATOM 1398 N N . SER B 1 87 ? -7.758 12.422 16.594 1 67.69 87 SER B N 1
ATOM 1399 C CA . SER B 1 87 ? -6.66 12.992 17.359 1 67.69 87 SER B CA 1
ATOM 1400 C C . SER B 1 87 ? -6.883 14.477 17.625 1 67.69 87 SER B C 1
ATOM 1402 O O . SER B 1 87 ? -6.23 15.062 18.484 1 67.69 87 SER B O 1
ATOM 1404 N N . ARG B 1 88 ? -7.836 15.188 17.047 1 61.19 88 ARG B N 1
ATOM 1405 C CA . ARG B 1 88 ? -8.133 16.594 17.25 1 61.19 88 ARG B CA 1
ATOM 1406 C C . ARG B 1 88 ? -9.188 16.781 18.328 1 61.19 88 ARG B C 1
ATOM 1408 O O . ARG B 1 88 ? -10.055 15.93 18.516 1 61.19 88 ARG B O 1
#

pLDDT: mean 94.89, std 6.48, range [61.19, 98.88]